Protein AF-A0A2S8GUR1-F1 (afdb_monomer_lite)

Secondary structure (DSSP, 8-state):
--GGGGHHHHHHHHHHHHHHHHHSTT-HHHHHHHHHHHHHHHHHHHHHHH-S-HHHHHHHHHHHHHHHTTTTTTS-HHHHHHHHHHHHHHHHHHHHHHHH--S-HHHHHHHHHHHHHHHHHHHTT---HHHHHHHHHHHHHHHHHHHHHHHHHHS-----

pLDDT: mean 77.63, std 11.56, range [39.16, 93.56]

Organism: NCBI:txid124

Radius of gyration: 16.47 Å; chains: 1; bounding box: 35×35×48 Å

Structure (mmCIF, N/CA/C/O backbone):
data_AF-A0A2S8GUR1-F1
#
_entry.id   AF-A0A2S8GUR1-F1
#
loop_
_atom_site.group_PDB
_atom_site.id
_atom_site.type_symbol
_atom_site.label_atom_id
_atom_site.label_alt_id
_atom_site.label_comp_id
_atom_site.label_asym_id
_atom_site.label_entity_id
_atom_site.label_seq_id
_atom_site.pdbx_PDB_ins_code
_atom_site.Cartn_x
_atom_site.Cartn_y
_atom_site.Cartn_z
_atom_site.occupancy
_atom_site.B_iso_or_equiv
_atom_site.auth_seq_id
_atom_site.auth_comp_id
_atom_site.auth_asym_id
_atom_site.auth_atom_id
_atom_site.pdbx_PDB_model_num
ATOM 1 N N . MET A 1 1 ? -7.937 8.717 17.982 1.00 63.84 1 MET A N 1
ATOM 2 C CA . MET A 1 1 ? -7.131 8.303 16.810 1.00 63.84 1 MET A CA 1
ATOM 3 C C . MET A 1 1 ? -6.060 9.355 16.573 1.00 63.84 1 MET A C 1
ATOM 5 O O . MET A 1 1 ? -6.389 10.526 16.710 1.00 63.84 1 MET A O 1
ATOM 9 N N . THR A 1 2 ? -4.810 8.978 16.290 1.00 81.25 2 THR A N 1
ATOM 10 C CA . THR A 1 2 ? -3.705 9.931 16.083 1.00 81.25 2 THR A CA 1
ATOM 11 C C . THR A 1 2 ? -3.135 9.788 14.670 1.00 81.25 2 THR A C 1
ATOM 13 O O . THR A 1 2 ? -3.085 8.688 14.125 1.00 81.25 2 THR A O 1
ATOM 16 N N . VAL A 1 3 ? -2.707 10.902 14.071 1.00 83.00 3 VAL A N 1
ATOM 17 C CA . VAL A 1 3 ? -2.121 10.953 12.715 1.00 83.00 3 VAL A CA 1
ATOM 18 C C . VAL A 1 3 ? -0.925 9.998 12.517 1.00 83.00 3 VAL A C 1
ATOM 20 O O . VAL A 1 3 ? -0.850 9.386 11.453 1.00 83.00 3 VAL A O 1
ATOM 23 N N . PRO A 1 4 ? -0.037 9.764 13.510 1.00 87.69 4 PRO A N 1
ATOM 24 C CA . PRO A 1 4 ? 1.077 8.821 13.366 1.00 87.69 4 PRO A CA 1
ATOM 25 C C . PRO A 1 4 ? 0.673 7.378 13.031 1.00 87.69 4 PRO A C 1
ATOM 27 O O . PRO A 1 4 ? 1.484 6.634 12.488 1.00 87.69 4 PRO A O 1
ATOM 30 N N . ALA A 1 5 ? -0.578 6.976 13.285 1.00 84.94 5 ALA A N 1
ATOM 31 C CA . ALA A 1 5 ? -1.091 5.662 12.892 1.00 84.94 5 ALA A CA 1
ATOM 32 C C . ALA A 1 5 ? -1.082 5.426 11.367 1.00 84.94 5 ALA A C 1
ATOM 34 O O . ALA A 1 5 ? -1.172 4.282 10.928 1.00 84.94 5 ALA A O 1
ATOM 35 N N . LEU A 1 6 ? -0.978 6.492 10.563 1.00 88.50 6 LEU A N 1
ATOM 36 C CA . LEU A 1 6 ? -0.958 6.439 9.098 1.00 88.50 6 LEU A CA 1
ATOM 37 C C . LEU A 1 6 ? 0.449 6.247 8.512 1.00 88.50 6 LEU A C 1
ATOM 39 O O . LEU A 1 6 ? 0.566 5.903 7.337 1.00 88.50 6 LEU A O 1
ATOM 43 N N . ILE A 1 7 ? 1.507 6.419 9.316 1.00 89.94 7 ILE A N 1
ATOM 44 C CA . ILE A 1 7 ? 2.907 6.303 8.872 1.00 89.94 7 ILE A CA 1
ATOM 45 C C . ILE A 1 7 ? 3.175 4.995 8.109 1.00 89.94 7 ILE A C 1
ATOM 47 O O . ILE A 1 7 ? 3.771 5.080 7.038 1.00 89.94 7 ILE A O 1
ATOM 51 N N . PRO A 1 8 ? 2.695 3.811 8.546 1.00 86.25 8 PRO A N 1
ATOM 52 C CA . PRO A 1 8 ? 2.889 2.569 7.796 1.00 86.25 8 PRO A CA 1
ATOM 53 C C . PRO A 1 8 ? 2.402 2.630 6.343 1.00 86.25 8 PRO A C 1
ATOM 55 O O . PRO A 1 8 ? 3.074 2.112 5.453 1.00 86.25 8 PRO A O 1
ATOM 58 N N . LEU A 1 9 ? 1.267 3.294 6.084 1.00 88.69 9 LEU A N 1
ATOM 59 C CA . LEU A 1 9 ? 0.719 3.456 4.733 1.00 88.69 9 LEU A CA 1
ATOM 60 C C . LEU A 1 9 ? 1.595 4.386 3.888 1.00 88.69 9 LEU A C 1
ATOM 62 O O . LEU A 1 9 ? 1.832 4.130 2.710 1.00 88.69 9 LEU A O 1
ATOM 66 N N . TRP A 1 10 ? 2.118 5.454 4.489 1.00 92.25 10 TRP A N 1
ATOM 67 C CA . TRP A 1 10 ? 2.987 6.407 3.798 1.00 92.25 10 TRP A CA 1
ATOM 68 C C . TRP A 1 10 ? 4.355 5.802 3.488 1.00 92.25 10 TRP A C 1
ATOM 70 O O . TRP A 1 10 ? 4.844 5.921 2.366 1.00 92.25 10 TRP A O 1
ATOM 80 N N . THR A 1 11 ? 4.939 5.087 4.453 1.00 90.06 11 THR A N 1
ATOM 81 C CA . THR A 1 11 ? 6.169 4.312 4.272 1.00 90.06 11 THR A CA 1
ATOM 82 C C . THR A 1 11 ? 5.987 3.266 3.176 1.00 90.06 11 THR A C 1
ATOM 84 O O . THR A 1 11 ? 6.834 3.153 2.292 1.00 90.06 11 THR A O 1
ATOM 87 N N . TRP A 1 12 ? 4.857 2.555 3.172 1.00 91.56 12 TRP A N 1
ATOM 88 C CA . TRP A 1 12 ? 4.518 1.622 2.102 1.00 91.56 12 TRP A CA 1
ATOM 89 C C . TRP A 1 12 ? 4.422 2.313 0.735 1.00 91.56 12 TRP A C 1
ATOM 91 O O . TRP A 1 12 ? 5.011 1.822 -0.229 1.00 91.56 12 TRP A O 1
ATOM 101 N N . SER A 1 13 ? 3.740 3.463 0.647 1.00 88.19 13 SER A N 1
ATOM 102 C CA . SER A 1 13 ? 3.600 4.231 -0.599 1.00 88.19 13 SER A CA 1
ATOM 103 C C . SER A 1 13 ? 4.959 4.629 -1.160 1.00 88.19 13 SER A C 1
ATOM 105 O O . SER A 1 13 ? 5.202 4.480 -2.356 1.00 88.19 13 SER A O 1
ATOM 107 N N . PHE A 1 14 ? 5.844 5.130 -0.295 1.00 89.56 14 PHE A N 1
ATOM 108 C CA . PHE A 1 14 ? 7.190 5.560 -0.655 1.00 89.56 14 PHE A CA 1
ATOM 109 C C . PHE A 1 14 ? 8.004 4.385 -1.207 1.00 89.56 14 PHE A C 1
ATOM 111 O O . PHE A 1 14 ? 8.532 4.456 -2.317 1.00 89.56 14 PHE A O 1
ATOM 118 N N . ILE A 1 15 ? 8.067 3.280 -0.459 1.00 87.12 15 ILE A N 1
ATOM 119 C CA . ILE A 1 15 ? 8.861 2.103 -0.829 1.00 87.12 15 ILE A CA 1
ATOM 120 C C . ILE A 1 15 ? 8.311 1.444 -2.100 1.00 87.12 15 ILE A C 1
ATOM 122 O O . ILE A 1 15 ? 9.083 1.132 -3.001 1.00 87.12 15 ILE A O 1
ATOM 126 N N . SER A 1 16 ? 6.992 1.287 -2.219 1.00 84.00 16 SER A N 1
ATOM 127 C CA . SER A 1 16 ? 6.361 0.636 -3.377 1.00 84.00 16 SER A CA 1
ATOM 128 C C . SER A 1 16 ? 6.514 1.445 -4.658 1.00 84.00 16 SER A C 1
ATOM 130 O O . SER A 1 16 ? 6.793 0.877 -5.709 1.00 84.00 16 SER A O 1
ATOM 132 N N . THR A 1 17 ? 6.401 2.772 -4.567 1.00 82.75 17 THR A N 1
ATOM 133 C CA . THR A 1 17 ? 6.649 3.662 -5.710 1.00 82.75 17 THR A CA 1
ATOM 134 C C . THR A 1 17 ? 8.116 3.580 -6.128 1.00 82.75 17 THR A C 1
ATOM 136 O O . THR A 1 17 ? 8.414 3.403 -7.304 1.00 82.75 17 THR A O 1
ATOM 139 N N . THR A 1 18 ? 9.037 3.608 -5.160 1.00 83.19 18 THR A N 1
ATOM 140 C CA . THR A 1 18 ? 10.482 3.486 -5.409 1.00 83.19 18 THR A CA 1
ATOM 141 C C . THR A 1 18 ? 10.821 2.157 -6.096 1.00 83.19 18 THR A C 1
ATOM 143 O O . THR A 1 18 ? 11.486 2.152 -7.129 1.00 83.19 18 THR A O 1
ATOM 146 N N . LEU A 1 19 ? 10.313 1.033 -5.577 1.00 77.31 19 LEU A N 1
ATOM 147 C CA . LEU A 1 19 ? 10.494 -0.300 -6.163 1.00 77.31 19 LEU A CA 1
ATOM 148 C C . LEU A 1 19 ? 9.909 -0.397 -7.576 1.00 77.31 19 LEU A C 1
ATOM 150 O O . LEU A 1 19 ? 10.568 -0.931 -8.465 1.00 77.31 19 LEU A O 1
ATOM 154 N N . GLY A 1 20 ? 8.707 0.145 -7.793 1.00 72.19 20 GLY A N 1
ATOM 155 C CA . GLY A 1 20 ? 8.069 0.180 -9.108 1.00 72.19 20 GLY A CA 1
ATOM 156 C C . GLY A 1 20 ? 8.955 0.839 -10.167 1.00 72.19 20 GLY A C 1
ATOM 157 O O . GLY A 1 20 ? 9.143 0.285 -11.250 1.00 72.19 20 GLY A O 1
ATOM 158 N N . TYR A 1 21 ? 9.572 1.971 -9.818 1.00 71.94 21 TYR A N 1
ATOM 159 C CA . TYR A 1 21 ? 10.486 2.690 -10.709 1.00 71.94 21 TYR A CA 1
ATOM 160 C C . TYR A 1 21 ? 11.815 1.977 -10.936 1.00 71.94 21 TYR A C 1
ATOM 162 O O . TYR A 1 21 ? 12.280 1.934 -12.071 1.00 71.94 21 TYR A O 1
ATOM 170 N N . PHE A 1 22 ? 12.428 1.409 -9.895 1.00 73.62 22 PHE A N 1
ATOM 171 C CA . PHE A 1 22 ? 13.703 0.703 -10.055 1.00 73.62 22 PHE A CA 1
ATOM 172 C C . PHE A 1 22 ? 13.578 -0.548 -10.928 1.00 73.62 22 PHE A C 1
ATOM 174 O O . PHE A 1 22 ? 14.505 -0.863 -11.669 1.00 73.62 22 PHE A O 1
ATOM 181 N N . ILE A 1 23 ? 12.445 -1.250 -10.853 1.00 68.31 23 ILE A N 1
ATOM 182 C CA . ILE A 1 23 ? 12.230 -2.497 -11.596 1.00 68.31 23 ILE A CA 1
ATOM 183 C C . ILE A 1 23 ? 11.827 -2.217 -13.053 1.00 68.31 23 ILE A C 1
ATOM 185 O O . ILE A 1 23 ? 12.269 -2.932 -13.946 1.00 68.31 23 ILE A O 1
ATOM 189 N N . MET A 1 24 ? 11.018 -1.182 -13.311 1.00 64.62 24 MET A N 1
ATOM 190 C CA . MET A 1 24 ? 10.386 -0.944 -14.620 1.00 64.62 24 MET A CA 1
ATOM 191 C C . MET A 1 24 ? 10.706 0.448 -15.200 1.00 64.62 24 MET A C 1
ATOM 193 O O . MET A 1 24 ? 9.843 1.095 -15.791 1.00 64.62 24 MET A O 1
ATOM 197 N N . HIS A 1 25 ? 11.942 0.940 -15.035 1.00 61.62 25 HIS A N 1
ATOM 198 C CA . HIS A 1 25 ? 12.318 2.309 -15.438 1.00 61.62 25 HIS A CA 1
ATOM 199 C C . HIS A 1 25 ? 12.172 2.594 -16.948 1.00 61.62 25 HIS A C 1
ATOM 201 O O . HIS A 1 25 ? 12.055 3.755 -17.339 1.00 61.62 25 HIS A O 1
ATOM 207 N N . THR A 1 26 ? 12.197 1.555 -17.789 1.00 59.19 26 THR A N 1
ATOM 208 C CA . THR A 1 26 ? 12.167 1.672 -19.255 1.00 59.19 26 THR A CA 1
ATOM 209 C C . THR A 1 26 ? 10.762 1.773 -19.838 1.00 59.19 26 THR A C 1
ATOM 211 O O . THR A 1 26 ? 10.603 2.371 -20.898 1.00 59.19 26 THR A O 1
ATOM 214 N N . ASP A 1 27 ? 9.745 1.242 -19.151 1.00 67.38 27 ASP A N 1
ATOM 215 C CA . ASP A 1 27 ? 8.415 1.013 -19.721 1.00 67.38 27 ASP A CA 1
ATOM 216 C C . ASP A 1 27 ? 7.314 1.541 -18.782 1.00 67.38 27 ASP A C 1
ATOM 218 O O . ASP A 1 27 ? 6.857 0.845 -17.872 1.00 67.38 27 ASP A O 1
ATOM 222 N N . PRO A 1 28 ? 6.829 2.781 -18.989 1.00 68.12 28 PRO A N 1
ATOM 223 C CA . PRO A 1 28 ? 5.843 3.403 -18.102 1.00 68.12 28 PRO A CA 1
ATOM 224 C C . PRO A 1 28 ? 4.578 2.557 -17.846 1.00 68.12 28 PRO A C 1
ATOM 226 O O . PRO A 1 28 ? 4.138 2.492 -16.697 1.00 68.12 28 PRO A O 1
ATOM 229 N N . PRO A 1 29 ? 3.995 1.856 -18.845 1.00 72.69 29 PRO A N 1
ATOM 230 C CA . PRO A 1 29 ? 2.830 1.002 -18.612 1.00 72.69 29 PRO A CA 1
ATOM 231 C C . PRO A 1 29 ? 3.095 -0.162 -17.649 1.00 72.69 29 PRO A C 1
ATOM 233 O O . PRO A 1 29 ? 2.241 -0.472 -16.818 1.00 72.69 29 PRO A O 1
ATOM 236 N N . SER A 1 30 ? 4.266 -0.802 -17.727 1.00 71.12 30 SER A N 1
ATOM 237 C CA . SER A 1 30 ? 4.607 -1.921 -16.842 1.00 71.12 30 SER A CA 1
ATOM 238 C C . SER A 1 30 ? 4.930 -1.437 -15.428 1.00 71.12 30 SER A C 1
ATOM 240 O O . SER A 1 30 ? 4.568 -2.115 -14.467 1.00 71.12 30 SER A O 1
ATOM 242 N N . ALA A 1 31 ? 5.497 -0.233 -15.279 1.00 73.19 31 ALA A N 1
ATOM 243 C CA . ALA A 1 31 ? 5.659 0.419 -13.982 1.00 73.19 31 ALA A CA 1
ATOM 244 C C . ALA A 1 31 ? 4.303 0.659 -13.296 1.00 73.19 31 ALA A C 1
ATOM 246 O O . ALA A 1 31 ? 4.142 0.314 -12.126 1.00 73.19 31 ALA A O 1
ATOM 247 N N . TYR A 1 32 ? 3.289 1.155 -14.018 1.00 75.81 32 TYR A N 1
ATOM 248 C CA . TYR A 1 32 ? 1.945 1.326 -13.447 1.00 75.81 32 TYR A CA 1
ATOM 249 C C . TYR A 1 32 ? 1.296 -0.000 -13.072 1.00 75.81 32 TYR A C 1
ATOM 251 O O . TYR A 1 32 ? 0.719 -0.109 -11.990 1.00 75.81 32 TYR A O 1
ATOM 259 N N . LEU A 1 33 ? 1.405 -1.017 -13.932 1.00 76.25 33 LEU A N 1
ATOM 260 C CA . LEU A 1 33 ? 0.892 -2.353 -13.632 1.00 76.25 33 LEU A CA 1
ATOM 261 C C . LEU A 1 33 ? 1.555 -2.927 -12.380 1.00 76.25 33 LEU A C 1
ATOM 263 O O . LEU A 1 33 ? 0.859 -3.456 -11.518 1.00 76.25 33 LEU A O 1
ATOM 267 N N . LEU A 1 34 ? 2.871 -2.758 -12.236 1.00 76.50 34 LEU A N 1
ATOM 268 C CA . LEU A 1 34 ? 3.612 -3.184 -11.055 1.00 76.50 34 LEU A CA 1
ATOM 269 C C . LEU A 1 34 ? 3.165 -2.418 -9.804 1.00 76.50 34 LEU A C 1
ATOM 271 O O . LEU A 1 34 ? 2.954 -3.022 -8.758 1.00 76.50 34 LEU A O 1
ATOM 275 N N . MET A 1 35 ? 2.944 -1.108 -9.899 1.00 79.12 35 MET A N 1
ATOM 276 C CA . MET A 1 35 ? 2.455 -0.300 -8.778 1.00 79.12 35 MET A CA 1
ATOM 277 C C . MET A 1 35 ? 1.031 -0.694 -8.357 1.00 79.12 35 MET A C 1
ATOM 279 O O . MET A 1 35 ? 0.770 -0.883 -7.168 1.00 79.12 35 MET A O 1
ATOM 283 N N . VAL A 1 36 ? 0.118 -0.910 -9.307 1.00 81.88 36 VAL A N 1
ATOM 284 C CA . VAL A 1 36 ? -1.237 -1.420 -9.028 1.00 81.88 36 VAL A CA 1
ATOM 285 C C . VAL A 1 36 ? -1.178 -2.829 -8.431 1.00 81.88 36 VAL A C 1
ATOM 287 O O . VAL A 1 36 ? -1.885 -3.130 -7.470 1.00 81.88 36 VAL A O 1
ATOM 290 N N . TRP A 1 37 ? -0.284 -3.676 -8.937 1.00 79.94 37 TRP A N 1
ATOM 291 C CA . TRP A 1 37 ? -0.032 -5.011 -8.403 1.00 79.94 37 TRP A CA 1
ATOM 292 C C . TRP A 1 37 ? 0.478 -4.955 -6.957 1.00 79.94 37 TRP A C 1
ATOM 294 O O . TRP A 1 37 ? -0.031 -5.671 -6.095 1.00 79.94 37 TRP A O 1
ATOM 304 N N . THR A 1 38 ? 1.403 -4.044 -6.635 1.00 83.31 38 THR A N 1
ATOM 305 C CA . THR A 1 38 ? 1.852 -3.851 -5.248 1.00 83.31 38 THR A CA 1
ATOM 306 C C . THR A 1 38 ? 0.727 -3.382 -4.329 1.00 83.31 38 THR A C 1
ATOM 308 O O . THR A 1 38 ? 0.624 -3.870 -3.200 1.00 83.31 38 THR A O 1
ATOM 311 N N . LEU A 1 39 ? -0.149 -2.488 -4.805 1.00 85.69 39 LEU A N 1
ATOM 312 C CA . LEU A 1 39 ? -1.318 -2.031 -4.053 1.00 85.69 39 LEU A CA 1
ATOM 313 C C . LEU A 1 39 ? -2.274 -3.192 -3.754 1.00 85.69 39 LEU A C 1
ATOM 315 O O . LEU A 1 39 ? -2.768 -3.305 -2.633 1.00 85.69 39 LEU A O 1
ATOM 319 N N . ALA A 1 40 ? -2.489 -4.093 -4.716 1.00 84.56 40 ALA A N 1
ATOM 320 C CA . ALA A 1 40 ? -3.316 -5.281 -4.521 1.00 84.56 40 ALA A CA 1
ATOM 321 C C . ALA A 1 40 ? -2.772 -6.182 -3.397 1.00 84.56 40 ALA A C 1
ATOM 323 O O . ALA A 1 40 ? -3.541 -6.622 -2.539 1.00 84.56 40 ALA A O 1
ATOM 324 N N . TRP A 1 41 ? -1.453 -6.392 -3.332 1.00 82.81 41 TRP A N 1
ATOM 325 C CA . TRP A 1 41 ? -0.825 -7.156 -2.247 1.00 82.81 41 TRP A CA 1
ATOM 326 C C . TRP A 1 41 ? -0.952 -6.485 -0.874 1.00 82.81 41 TRP A C 1
ATOM 328 O O . TRP A 1 41 ? -1.210 -7.165 0.122 1.00 82.81 41 TRP A O 1
ATOM 338 N N . MET A 1 42 ? -0.839 -5.156 -0.806 1.00 85.88 42 MET A N 1
ATOM 339 C CA . MET A 1 42 ? -1.073 -4.406 0.435 1.00 85.88 42 MET A CA 1
ATOM 340 C C . MET A 1 42 ? -2.527 -4.539 0.910 1.00 85.88 42 MET A C 1
ATOM 342 O O . MET A 1 42 ? -2.798 -4.777 2.094 1.00 85.88 42 MET A O 1
ATOM 346 N N . CYS A 1 43 ? -3.480 -4.420 -0.016 1.00 84.44 43 CYS A N 1
ATOM 347 C CA . CYS A 1 43 ?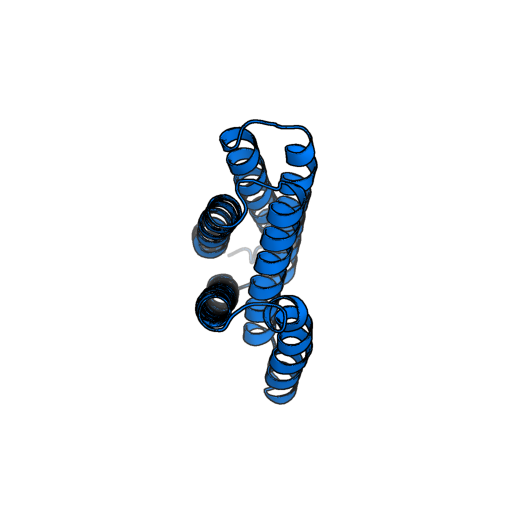 -4.902 -4.603 0.261 1.00 84.44 43 CYS A CA 1
ATOM 348 C C . CYS A 1 43 ? -5.206 -6.035 0.721 1.00 84.44 43 CYS A C 1
ATOM 350 O O . CYS A 1 43 ? -5.987 -6.224 1.654 1.00 84.44 43 CYS A O 1
ATOM 352 N N . LEU A 1 44 ? -4.540 -7.041 0.146 1.00 82.00 44 LEU A N 1
ATOM 353 C CA . LEU A 1 44 ? -4.642 -8.427 0.598 1.00 82.00 44 LEU A CA 1
ATOM 354 C C . LEU A 1 44 ? -4.136 -8.589 2.037 1.00 82.00 44 LEU A C 1
ATOM 356 O O . LEU A 1 44 ? -4.838 -9.166 2.866 1.00 82.00 44 LEU A O 1
ATOM 360 N N . GLY A 1 45 ? -2.963 -8.039 2.366 1.00 81.69 45 GLY A N 1
ATOM 361 C CA . GLY A 1 45 ? -2.442 -8.052 3.737 1.00 81.69 45 GLY A CA 1
ATOM 362 C C . GLY A 1 45 ? -3.398 -7.391 4.734 1.00 81.69 45 GLY A C 1
ATOM 363 O O . GLY A 1 45 ? -3.660 -7.925 5.814 1.00 81.69 45 GLY A O 1
ATOM 364 N N . THR A 1 46 ? -4.010 -6.277 4.330 1.00 82.88 46 THR A N 1
ATOM 365 C CA . THR A 1 46 ? -5.052 -5.597 5.110 1.00 82.88 46 THR A CA 1
ATOM 366 C C . THR A 1 46 ? -6.269 -6.497 5.331 1.00 82.88 46 THR A C 1
ATOM 368 O O . THR A 1 46 ? -6.756 -6.612 6.459 1.00 82.88 46 THR A O 1
ATOM 371 N N . PHE A 1 47 ? -6.748 -7.158 4.274 1.00 80.38 47 PHE A N 1
ATOM 372 C CA . PHE A 1 47 ? -7.893 -8.062 4.331 1.00 80.38 47 PHE A CA 1
ATOM 373 C C . PHE A 1 47 ? -7.627 -9.247 5.265 1.00 80.38 47 PHE A C 1
ATOM 375 O O . PHE A 1 47 ? -8.431 -9.511 6.162 1.00 80.38 47 PHE A O 1
ATOM 382 N N . VAL A 1 48 ? -6.462 -9.891 5.134 1.00 81.06 48 VAL A N 1
ATOM 383 C CA . VAL A 1 48 ? -6.006 -10.989 6.003 1.00 81.06 48 VAL A CA 1
ATOM 384 C C . VAL A 1 48 ? -5.957 -10.553 7.468 1.00 81.06 48 VAL A C 1
ATOM 386 O O . VAL A 1 48 ? -6.412 -11.286 8.345 1.00 81.06 48 VAL A O 1
ATOM 389 N N . ALA A 1 49 ? -5.454 -9.350 7.750 1.00 80.31 49 ALA A N 1
ATOM 390 C CA . ALA A 1 49 ? -5.424 -8.809 9.106 1.00 80.31 49 ALA A CA 1
ATOM 391 C C . ALA A 1 49 ? -6.820 -8.459 9.654 1.00 80.31 49 ALA A C 1
ATOM 393 O O . ALA A 1 49 ? -7.018 -8.464 10.871 1.00 80.31 49 ALA A O 1
ATOM 394 N N . SER A 1 50 ? -7.780 -8.151 8.778 1.00 74.94 50 SER A N 1
ATOM 395 C CA . SER A 1 50 ? -9.129 -7.721 9.156 1.00 74.94 50 SER A CA 1
ATOM 396 C C . SER A 1 50 ? -10.126 -8.864 9.367 1.00 74.94 50 SER A C 1
ATOM 398 O O . SER A 1 50 ? -11.049 -8.708 10.167 1.00 74.94 50 SER A O 1
ATOM 400 N N . SER A 1 51 ? -9.960 -10.000 8.681 1.00 70.62 51 SER A N 1
ATOM 401 C CA . SER A 1 51 ? -10.926 -11.098 8.729 1.00 70.62 51 SER A CA 1
ATOM 402 C C . SER A 1 51 ? -10.761 -11.937 9.996 1.00 70.62 51 SER A C 1
ATOM 404 O O . SER A 1 51 ? -9.646 -12.239 10.413 1.00 70.62 51 SER A O 1
ATOM 406 N N . LEU A 1 52 ? -11.871 -12.325 10.628 1.00 64.50 52 LEU A N 1
ATOM 407 C CA . LEU A 1 52 ? -11.869 -13.161 11.839 1.00 64.50 52 LEU A CA 1
ATOM 408 C C . LEU A 1 52 ? -11.795 -14.665 11.523 1.00 64.50 52 LEU A C 1
ATOM 410 O O . LEU A 1 52 ? -11.442 -15.458 12.387 1.00 64.50 52 LEU A O 1
ATOM 414 N N . ASN A 1 53 ? -12.102 -15.058 10.283 1.00 73.75 53 ASN A N 1
ATOM 415 C CA . ASN A 1 53 ? -12.186 -16.453 9.866 1.00 73.75 53 ASN A CA 1
ATOM 416 C C . ASN A 1 53 ? -10.915 -16.893 9.120 1.00 73.75 53 ASN A C 1
ATOM 418 O O . ASN A 1 53 ? -10.627 -16.414 8.020 1.00 73.75 53 ASN A O 1
ATOM 422 N N . THR A 1 54 ? -10.182 -17.841 9.707 1.00 70.06 54 THR A N 1
ATOM 423 C CA . THR A 1 54 ? -8.949 -18.422 9.152 1.00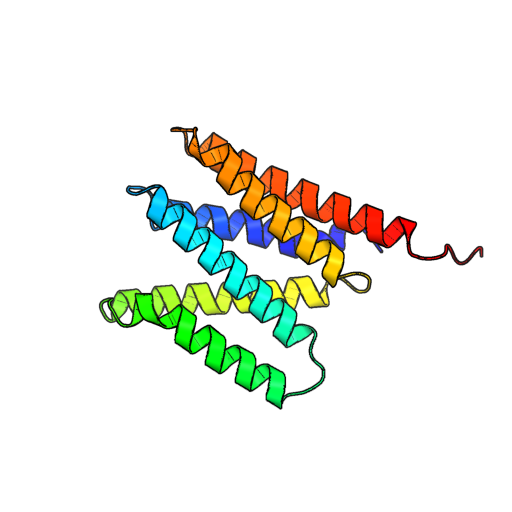 70.06 54 THR A CA 1
ATOM 424 C C . THR A 1 54 ? -9.147 -19.008 7.753 1.00 70.06 54 THR A C 1
ATOM 426 O O . THR A 1 54 ? -8.269 -18.858 6.908 1.00 70.06 54 THR A O 1
ATOM 429 N N . TYR A 1 55 ? -10.311 -19.597 7.464 1.00 67.44 55 TYR A N 1
ATOM 430 C CA . TYR A 1 55 ? -10.607 -20.160 6.145 1.00 67.44 55 TYR A CA 1
ATOM 431 C C . TYR A 1 55 ? -10.650 -19.071 5.062 1.00 67.44 55 TYR A C 1
ATOM 433 O O . TYR A 1 55 ? -10.028 -19.204 4.014 1.00 67.44 55 TYR A O 1
ATOM 441 N N . ILE A 1 56 ? -11.280 -17.929 5.357 1.00 71.25 56 ILE A N 1
ATOM 442 C CA . ILE A 1 56 ? -11.345 -16.776 4.444 1.00 71.25 56 ILE A CA 1
ATOM 443 C C . ILE A 1 56 ? -9.950 -16.166 4.223 1.00 71.25 56 ILE A C 1
ATOM 445 O O . ILE A 1 56 ? -9.646 -15.731 3.115 1.00 71.25 56 ILE A O 1
ATOM 449 N N . ARG A 1 57 ? -9.074 -16.173 5.241 1.00 69.25 57 ARG A N 1
ATOM 450 C CA . ARG A 1 57 ? -7.671 -15.730 5.102 1.00 69.25 57 ARG A CA 1
ATOM 451 C C . ARG A 1 57 ? -6.901 -16.601 4.118 1.00 69.25 57 ARG A C 1
ATOM 453 O O . ARG A 1 57 ? -6.251 -16.066 3.226 1.00 69.25 57 ARG A O 1
ATOM 460 N N . VAL A 1 58 ? -6.984 -17.922 4.284 1.00 66.69 58 VAL A N 1
ATOM 461 C CA . VAL A 1 58 ? -6.275 -18.891 3.438 1.00 66.69 58 VAL A CA 1
ATOM 462 C C . VAL A 1 58 ? -6.814 -18.844 2.012 1.00 66.69 58 VAL A C 1
ATOM 464 O O . VAL A 1 58 ? -6.029 -18.739 1.079 1.00 66.69 58 VAL A O 1
ATOM 467 N N . VAL A 1 59 ? -8.137 -18.824 1.829 1.00 70.25 59 VAL A N 1
ATOM 468 C CA . VAL A 1 59 ? -8.749 -18.731 0.496 1.00 70.25 59 VAL A CA 1
ATOM 469 C C . VAL A 1 59 ? -8.369 -17.420 -0.191 1.00 70.25 59 VAL A C 1
ATOM 471 O O . VAL A 1 59 ? -7.981 -17.454 -1.352 1.00 70.25 59 VAL A O 1
ATOM 474 N N . ALA A 1 60 ? -8.399 -16.275 0.497 1.00 67.62 60 ALA A N 1
ATOM 475 C CA . ALA A 1 60 ? -7.980 -15.005 -0.098 1.00 67.62 60 ALA A CA 1
ATOM 476 C C . ALA A 1 60 ? -6.491 -15.007 -0.475 1.00 67.62 60 ALA A C 1
ATOM 478 O O . ALA A 1 60 ? -6.150 -14.591 -1.578 1.00 67.62 60 ALA A O 1
ATOM 479 N N . LEU A 1 61 ? -5.618 -15.528 0.395 1.00 67.75 61 LEU A N 1
ATOM 480 C CA . LEU A 1 61 ? -4.185 -15.666 0.118 1.00 67.75 61 LEU A CA 1
ATOM 481 C C . LEU A 1 61 ? -3.907 -16.582 -1.077 1.00 67.75 61 LEU A C 1
ATOM 483 O O . LEU A 1 61 ? -3.086 -16.235 -1.918 1.00 67.75 61 LEU A O 1
ATOM 487 N N . VAL A 1 62 ? -4.598 -17.718 -1.176 1.00 66.69 62 VAL A N 1
ATOM 488 C CA . VAL A 1 62 ? -4.398 -18.695 -2.255 1.00 66.69 62 VAL A CA 1
ATOM 489 C C . VAL A 1 62 ? -5.011 -18.206 -3.568 1.00 66.69 62 VAL A C 1
ATOM 491 O O . VAL A 1 62 ? -4.361 -18.298 -4.601 1.00 66.69 62 VAL A O 1
ATOM 494 N N . SER A 1 63 ? -6.219 -17.636 -3.550 1.00 64.81 63 SER A N 1
ATOM 495 C CA . SER A 1 63 ? -6.939 -17.221 -4.768 1.00 64.81 63 SER A CA 1
ATOM 496 C C . SER A 1 63 ? -6.307 -15.993 -5.420 1.00 64.81 63 SER A C 1
ATOM 498 O O . SER A 1 63 ? -6.030 -15.994 -6.617 1.00 64.81 63 SER A O 1
ATOM 500 N N . LEU A 1 64 ? -6.043 -14.945 -4.629 1.00 61.06 64 LEU A N 1
ATOM 501 C CA . LEU A 1 64 ? -5.362 -13.748 -5.125 1.00 61.06 64 LEU A CA 1
ATOM 502 C C . LEU A 1 64 ? -3.878 -14.019 -5.334 1.00 61.06 64 LEU A C 1
ATOM 504 O O . LEU A 1 64 ? -3.324 -13.530 -6.309 1.00 61.06 64 LEU A O 1
ATOM 508 N N . GLY A 1 65 ? -3.249 -14.842 -4.489 1.00 61.31 65 GLY A N 1
ATOM 509 C CA . GLY A 1 65 ? -1.860 -15.241 -4.685 1.00 61.31 65 GLY A CA 1
ATOM 510 C C . GLY A 1 65 ? -1.647 -16.009 -5.986 1.00 61.31 65 GLY A C 1
ATOM 511 O O . GLY A 1 65 ? -0.723 -15.688 -6.722 1.00 61.31 65 GLY A O 1
ATOM 512 N N . ALA A 1 66 ? -2.536 -16.943 -6.332 1.00 61.72 66 ALA A N 1
ATOM 513 C CA . ALA A 1 66 ? -2.486 -17.660 -7.605 1.00 61.72 66 ALA A CA 1
ATOM 514 C C . ALA A 1 66 ? -2.731 -16.732 -8.807 1.00 61.72 66 ALA A C 1
ATOM 516 O O . ALA A 1 66 ? -1.987 -16.785 -9.784 1.00 61.72 66 ALA A O 1
ATOM 517 N N . PHE A 1 67 ? -3.723 -15.837 -8.728 1.00 63.25 67 PHE A N 1
ATOM 518 C CA . PHE A 1 67 ? -4.015 -14.882 -9.803 1.00 63.25 67 PHE A CA 1
ATOM 519 C C . PHE A 1 67 ? -2.872 -13.874 -10.019 1.00 63.25 67 PHE A C 1
ATOM 521 O O . PHE A 1 67 ? -2.526 -13.541 -11.148 1.00 63.25 67 PHE A O 1
ATOM 528 N N . LEU A 1 68 ? -2.233 -13.424 -8.937 1.00 58.94 68 LEU A N 1
ATOM 529 C CA . LEU A 1 68 ? -1.139 -12.450 -8.965 1.00 58.94 68 LEU A CA 1
ATOM 530 C C . LEU A 1 68 ? 0.235 -13.081 -9.257 1.00 58.94 68 LEU A C 1
ATOM 532 O O . LEU A 1 68 ? 1.188 -12.333 -9.478 1.00 58.94 68 LEU A O 1
ATOM 536 N N . MET A 1 69 ? 0.334 -14.419 -9.291 1.00 60.28 69 MET A N 1
ATOM 537 C CA . MET A 1 69 ? 1.516 -15.195 -9.704 1.00 60.28 69 MET A CA 1
ATOM 538 C C . MET A 1 69 ? 1.529 -15.532 -11.204 1.00 60.28 69 MET A C 1
ATOM 540 O O . MET A 1 69 ? 2.557 -15.973 -11.708 1.00 60.28 69 MET A O 1
ATOM 544 N N . LEU A 1 70 ? 0.439 -15.288 -11.943 1.00 58.91 70 LEU A N 1
ATOM 545 C CA . LEU A 1 70 ? 0.379 -15.489 -13.401 1.00 58.91 70 LEU A CA 1
ATOM 546 C C . LEU A 1 70 ? 1.507 -14.776 -14.183 1.00 58.91 70 LEU A C 1
ATOM 548 O O . LEU A 1 70 ? 2.084 -15.408 -15.065 1.00 58.91 70 LEU A O 1
ATOM 552 N N . PRO A 1 71 ? 1.899 -13.524 -13.858 1.00 54.94 71 PRO A N 1
ATOM 553 C CA . PRO A 1 71 ? 3.049 -12.873 -14.497 1.00 54.94 71 PRO A CA 1
ATOM 554 C C . PRO A 1 71 ? 4.391 -13.511 -14.108 1.00 54.94 71 PRO A C 1
ATOM 556 O O . PRO A 1 71 ? 5.364 -13.423 -14.847 1.00 54.94 71 PRO A O 1
ATOM 559 N N . VAL A 1 72 ? 4.440 -14.149 -12.936 1.00 54.03 72 VAL A N 1
ATOM 560 C CA . VAL A 1 72 ? 5.647 -14.733 -12.344 1.00 54.03 72 VAL A CA 1
ATOM 561 C C . VAL A 1 72 ? 5.903 -16.146 -12.879 1.00 54.03 72 VAL A C 1
ATOM 563 O O . VAL A 1 72 ? 7.051 -16.540 -13.045 1.00 54.03 72 VAL A O 1
ATOM 566 N N . ALA A 1 73 ? 4.847 -16.881 -13.238 1.00 55.53 73 ALA A N 1
ATOM 567 C CA . ALA A 1 73 ? 4.938 -18.170 -13.929 1.00 55.53 73 ALA A CA 1
ATOM 568 C C . ALA A 1 73 ? 5.542 -18.061 -15.345 1.00 55.53 73 ALA A C 1
ATOM 570 O O . ALA A 1 73 ? 5.980 -19.065 -15.899 1.00 55.53 73 ALA A O 1
ATOM 571 N N . ALA A 1 74 ? 5.574 -16.855 -15.920 1.00 56.78 74 ALA A N 1
ATOM 572 C CA . ALA A 1 74 ? 6.194 -16.561 -17.211 1.00 56.78 74 ALA A CA 1
ATOM 573 C C . ALA A 1 74 ? 7.657 -16.075 -17.099 1.00 56.78 74 ALA A C 1
ATOM 575 O O . ALA A 1 74 ? 8.264 -15.769 -18.123 1.00 56.78 74 ALA A O 1
ATOM 576 N N . ALA A 1 75 ? 8.215 -15.973 -15.885 1.00 56.97 75 ALA A N 1
ATOM 577 C CA . ALA A 1 75 ? 9.544 -15.420 -15.626 1.00 56.97 75 ALA A CA 1
ATOM 578 C C . ALA A 1 75 ? 10.558 -16.495 -15.185 1.00 56.97 75 ALA A C 1
ATOM 580 O O . ALA A 1 75 ? 10.194 -17.509 -14.589 1.00 56.97 75 ALA A O 1
ATOM 581 N N . ASP A 1 76 ? 11.847 -16.250 -15.435 1.00 67.19 76 ASP A N 1
ATOM 582 C CA . ASP A 1 76 ? 12.938 -17.143 -15.029 1.00 67.19 76 ASP A CA 1
ATOM 583 C C . ASP A 1 76 ? 13.059 -17.283 -13.493 1.00 67.19 76 ASP A C 1
ATOM 585 O O . ASP A 1 76 ? 12.764 -16.365 -12.722 1.00 67.19 76 ASP A O 1
ATOM 589 N N . TRP A 1 77 ? 13.579 -18.426 -13.029 1.00 56.88 77 TRP A N 1
ATOM 590 C CA . TRP A 1 77 ? 13.726 -18.786 -11.606 1.00 56.88 77 TRP A CA 1
ATOM 591 C C . TRP A 1 77 ? 14.334 -17.720 -10.660 1.00 56.88 77 TRP A C 1
ATOM 593 O O . TRP A 1 77 ? 13.825 -17.578 -9.545 1.00 56.88 77 TRP A O 1
ATOM 603 N N . PRO A 1 78 ? 15.386 -16.950 -11.012 1.00 64.00 78 PRO A N 1
ATOM 604 C CA . PRO A 1 78 ? 15.918 -15.915 -10.115 1.00 64.00 78 PRO A CA 1
ATOM 605 C C . PRO A 1 78 ? 14.995 -14.693 -9.990 1.00 64.00 78 PRO A C 1
ATOM 607 O O . PRO A 1 78 ? 14.976 -14.027 -8.955 1.00 64.00 78 PRO A O 1
ATOM 610 N N . VAL A 1 79 ? 14.191 -14.418 -11.016 1.00 66.56 79 VAL A N 1
ATOM 611 C CA . VAL A 1 79 ? 13.224 -13.316 -11.035 1.00 66.56 79 VAL A CA 1
ATOM 612 C C . VAL A 1 79 ? 12.034 -13.658 -10.131 1.00 66.56 79 VAL A C 1
ATOM 614 O O . VAL A 1 79 ? 11.609 -12.827 -9.329 1.00 66.56 79 VAL A O 1
ATOM 617 N N . LEU A 1 80 ? 11.581 -14.916 -10.147 1.00 65.69 80 LEU A N 1
ATOM 618 C CA . LEU A 1 80 ? 10.537 -15.451 -9.261 1.00 65.69 80 LEU A CA 1
ATOM 619 C C . LEU A 1 80 ? 10.820 -15.186 -7.770 1.00 65.69 80 LEU A C 1
ATOM 621 O O . LEU A 1 80 ? 9.923 -14.760 -7.040 1.00 65.69 80 LEU A O 1
ATOM 625 N N . ALA A 1 81 ? 12.062 -15.378 -7.315 1.00 68.94 81 ALA A N 1
ATOM 626 C CA . ALA A 1 81 ? 12.439 -15.142 -5.919 1.00 68.94 81 ALA A CA 1
ATOM 627 C C . ALA A 1 81 ? 12.299 -13.662 -5.510 1.00 68.94 81 ALA A C 1
ATOM 629 O O . ALA A 1 81 ? 11.811 -13.360 -4.419 1.00 68.94 81 ALA A O 1
ATOM 630 N N . ILE A 1 82 ? 12.670 -12.737 -6.401 1.00 72.00 82 ILE A N 1
ATOM 631 C CA . ILE A 1 82 ? 12.542 -11.291 -6.176 1.00 72.00 82 ILE A CA 1
ATOM 632 C C . ILE A 1 82 ? 11.063 -10.900 -6.102 1.00 72.00 82 ILE A C 1
ATOM 634 O O . ILE A 1 82 ? 10.653 -10.209 -5.169 1.00 72.00 82 ILE A O 1
ATOM 638 N N . PHE A 1 83 ? 10.239 -11.389 -7.033 1.00 71.19 83 PHE A N 1
ATOM 639 C CA . PHE A 1 83 ? 8.798 -11.126 -7.027 1.00 71.19 83 PHE A CA 1
ATOM 640 C C . PHE A 1 83 ? 8.110 -11.677 -5.770 1.00 71.19 83 PHE A C 1
ATOM 642 O O . PHE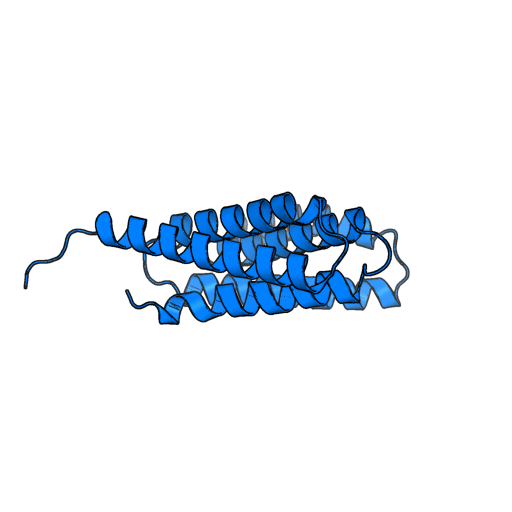 A 1 83 ? 7.283 -10.984 -5.175 1.00 71.19 83 PHE A O 1
ATOM 649 N N . ALA A 1 84 ? 8.482 -12.878 -5.319 1.00 73.75 84 ALA A N 1
ATOM 650 C CA . ALA A 1 84 ? 7.959 -13.463 -4.087 1.00 73.75 84 ALA A CA 1
ATOM 651 C C . ALA A 1 84 ? 8.353 -12.646 -2.843 1.00 73.75 84 ALA A C 1
ATOM 653 O O . ALA A 1 84 ? 7.508 -12.394 -1.981 1.00 73.75 84 ALA A O 1
ATOM 654 N N . ALA A 1 85 ? 9.604 -12.179 -2.765 1.00 77.12 85 ALA A N 1
ATOM 655 C CA . ALA A 1 85 ? 10.072 -11.329 -1.671 1.00 77.12 85 ALA A CA 1
ATOM 656 C C . ALA A 1 85 ? 9.339 -9.976 -1.637 1.00 77.12 85 ALA A C 1
ATOM 658 O O . ALA A 1 85 ? 8.906 -9.536 -0.570 1.00 77.12 85 ALA A O 1
ATOM 659 N N . VAL A 1 86 ? 9.133 -9.345 -2.801 1.00 79.38 86 VAL A N 1
ATOM 660 C CA . VAL A 1 86 ? 8.356 -8.101 -2.919 1.00 79.38 86 VAL A CA 1
ATOM 661 C C . VAL A 1 86 ? 6.909 -8.333 -2.483 1.00 79.38 86 VAL A C 1
ATOM 663 O O . VAL A 1 86 ? 6.404 -7.584 -1.652 1.00 79.38 86 VAL A O 1
ATOM 666 N N . ALA A 1 87 ? 6.251 -9.388 -2.968 1.00 78.75 87 ALA A N 1
ATOM 667 C CA . ALA A 1 87 ? 4.874 -9.708 -2.588 1.00 78.75 87 ALA A CA 1
ATOM 668 C C . ALA A 1 87 ? 4.726 -9.937 -1.073 1.00 78.75 87 ALA A C 1
ATOM 670 O O . ALA A 1 87 ? 3.830 -9.370 -0.444 1.00 78.75 87 ALA A O 1
ATOM 671 N N . ALA A 1 88 ? 5.636 -10.707 -0.466 1.00 81.75 88 ALA A N 1
ATOM 672 C CA . ALA A 1 88 ? 5.654 -10.937 0.976 1.00 81.75 88 ALA A CA 1
ATOM 673 C C . ALA A 1 88 ? 5.819 -9.625 1.759 1.00 81.75 88 ALA A C 1
ATOM 675 O O . ALA A 1 88 ? 5.073 -9.380 2.710 1.00 81.75 88 ALA A O 1
ATOM 676 N N . PHE A 1 89 ? 6.732 -8.750 1.325 1.00 84.62 89 PHE A N 1
ATOM 677 C CA . PHE A 1 89 ? 6.908 -7.423 1.913 1.00 84.62 89 PHE A CA 1
ATOM 678 C C . PHE A 1 89 ? 5.613 -6.594 1.852 1.00 84.62 89 PHE A C 1
ATOM 680 O O . PHE A 1 89 ? 5.186 -6.053 2.875 1.00 84.62 89 PHE A O 1
ATOM 687 N N . GLN A 1 90 ? 4.929 -6.557 0.701 1.00 86.69 90 GLN A N 1
ATOM 688 C CA . GLN A 1 90 ? 3.679 -5.801 0.561 1.00 86.69 90 GLN A CA 1
ATOM 689 C C . GLN A 1 90 ? 2.554 -6.334 1.456 1.00 86.69 90 GLN A C 1
ATOM 691 O O . GLN A 1 90 ? 1.825 -5.547 2.065 1.00 86.69 90 GLN A O 1
ATOM 696 N N . ILE A 1 91 ? 2.437 -7.657 1.601 1.00 84.25 91 ILE A N 1
ATOM 697 C CA . ILE A 1 91 ? 1.469 -8.278 2.515 1.00 84.25 91 ILE A CA 1
ATOM 698 C C . ILE A 1 91 ? 1.764 -7.880 3.965 1.00 84.25 91 ILE A C 1
ATOM 700 O O . ILE A 1 91 ? 0.849 -7.481 4.688 1.00 84.25 91 ILE A O 1
ATOM 704 N N . VAL A 1 92 ? 3.027 -7.964 4.399 1.00 86.31 92 VAL A N 1
ATOM 705 C CA . VAL A 1 92 ? 3.434 -7.612 5.769 1.00 86.31 92 VAL A CA 1
ATOM 706 C C . VAL A 1 92 ? 3.131 -6.146 6.066 1.00 86.31 92 VAL A C 1
ATOM 708 O O . VAL A 1 92 ? 2.563 -5.842 7.115 1.00 86.31 92 VAL A O 1
ATOM 711 N N . MET A 1 93 ? 3.422 -5.245 5.126 1.00 86.31 93 MET A N 1
ATOM 712 C CA . MET A 1 93 ? 3.090 -3.825 5.254 1.00 86.31 93 MET A CA 1
ATOM 713 C C . MET A 1 93 ? 1.577 -3.586 5.322 1.00 86.31 93 MET A C 1
ATOM 715 O O . MET A 1 93 ? 1.125 -2.771 6.124 1.00 86.31 93 MET A O 1
ATOM 719 N N . GLY A 1 94 ? 0.777 -4.336 4.556 1.00 85.06 94 GLY A N 1
ATOM 720 C CA . GLY A 1 94 ? -0.685 -4.306 4.646 1.00 85.06 94 GLY A CA 1
ATOM 721 C C . GLY A 1 94 ? -1.212 -4.763 6.010 1.00 85.06 94 GLY A C 1
ATOM 722 O O . GLY A 1 94 ? -2.082 -4.119 6.599 1.00 85.06 94 GLY A O 1
ATOM 723 N N . ILE A 1 95 ? -0.649 -5.844 6.559 1.00 86.50 95 ILE A N 1
ATOM 724 C CA . ILE A 1 95 ? -0.980 -6.325 7.907 1.00 86.50 95 ILE A CA 1
ATOM 725 C C . ILE A 1 95 ? -0.604 -5.271 8.952 1.00 86.50 95 ILE A C 1
ATOM 727 O O . ILE A 1 95 ? -1.410 -4.971 9.835 1.00 86.50 95 ILE A O 1
ATOM 731 N N . TRP A 1 96 ? 0.597 -4.698 8.846 1.00 87.94 96 TRP A N 1
ATOM 732 C CA . TRP A 1 96 ? 1.092 -3.682 9.767 1.00 87.94 96 TRP A CA 1
ATOM 733 C C . TRP A 1 96 ? 0.228 -2.419 9.732 1.00 87.94 96 TRP A C 1
ATOM 735 O O . TRP A 1 96 ? -0.269 -2.004 10.776 1.00 87.94 96 TRP A O 1
ATOM 745 N N . GLY A 1 97 ? -0.068 -1.881 8.545 1.00 84.81 97 GLY A N 1
ATOM 746 C CA . GLY A 1 97 ? -0.957 -0.728 8.385 1.00 84.81 97 GLY A CA 1
ATOM 747 C C . GLY A 1 97 ? -2.357 -0.979 8.948 1.00 84.81 97 GLY A C 1
ATOM 748 O O . GLY A 1 97 ? -2.897 -0.143 9.667 1.00 84.81 97 GLY A O 1
ATOM 749 N N . CYS A 1 98 ? -2.921 -2.167 8.722 1.00 85.44 98 CYS A N 1
ATOM 750 C CA . CYS A 1 98 ? -4.222 -2.546 9.275 1.00 85.44 98 CYS A CA 1
ATOM 751 C C . CYS A 1 98 ? -4.214 -2.667 10.812 1.00 85.44 98 CYS A C 1
ATOM 753 O O . CYS A 1 98 ? -5.203 -2.326 11.459 1.00 85.44 98 CYS A O 1
ATOM 755 N N . ARG A 1 99 ? -3.108 -3.137 11.408 1.00 85.25 99 ARG A N 1
ATOM 756 C CA . ARG A 1 99 ? -2.936 -3.272 12.868 1.00 85.25 99 ARG A CA 1
ATOM 757 C C . ARG A 1 99 ? -2.677 -1.932 13.555 1.00 85.25 99 ARG A C 1
ATOM 759 O O . ARG A 1 99 ? -3.130 -1.737 14.678 1.00 85.25 99 ARG A O 1
ATOM 766 N N . SER A 1 100 ? -1.970 -1.019 12.894 1.00 86.12 100 SER A N 1
ATOM 767 C CA . SER A 1 100 ? -1.656 0.313 13.420 1.00 86.12 100 SER A CA 1
ATOM 768 C C . SER A 1 100 ? -2.855 1.262 13.429 1.00 86.12 100 SER A C 1
ATOM 770 O O . SER A 1 100 ? -2.831 2.251 14.158 1.00 86.12 100 SER A O 1
ATOM 772 N N . ILE A 1 101 ? -3.904 0.970 12.653 1.00 85.62 101 ILE A N 1
ATOM 773 C CA . ILE A 1 101 ? -5.108 1.797 12.528 1.00 85.62 101 ILE A CA 1
ATOM 774 C C . ILE A 1 101 ? -6.251 1.177 13.360 1.00 85.62 101 ILE A C 1
ATOM 776 O O . ILE A 1 101 ? -6.913 0.247 12.896 1.00 85.62 101 ILE A O 1
ATOM 780 N N . PRO A 1 102 ? -6.524 1.680 14.582 1.00 76.12 102 PRO A N 1
ATOM 781 C CA . PRO A 1 102 ? -7.412 1.002 15.531 1.00 76.12 102 PRO A CA 1
ATOM 782 C C . PRO A 1 102 ? -8.903 1.064 15.159 1.00 76.12 102 PRO A C 1
ATOM 784 O O . PRO A 1 102 ? -9.633 0.115 15.427 1.00 76.12 102 PRO A O 1
ATOM 787 N N . TYR A 1 103 ? -9.367 2.144 14.518 1.00 77.00 103 TYR A N 1
ATOM 788 C CA . TYR A 1 103 ? -10.777 2.345 14.151 1.00 77.00 103 TYR A CA 1
ATOM 789 C C . TYR A 1 103 ? -10.890 3.033 12.788 1.00 77.00 103 TYR A C 1
ATOM 791 O O . TYR A 1 103 ? -10.012 3.805 12.413 1.00 77.00 103 TYR A O 1
ATOM 799 N N . GLY A 1 104 ? -11.952 2.738 12.027 1.00 77.75 104 GLY A N 1
ATOM 800 C CA . GLY A 1 104 ? -12.178 3.345 10.706 1.00 77.75 104 GLY A CA 1
ATOM 801 C C . GLY A 1 104 ? -11.137 2.975 9.640 1.00 77.75 104 GLY A C 1
ATOM 802 O O . GLY A 1 104 ? -10.928 3.707 8.680 1.00 77.75 104 GLY A O 1
ATOM 803 N N . ARG A 1 105 ? -10.476 1.822 9.785 1.00 84.44 105 ARG A N 1
ATOM 804 C CA . ARG A 1 105 ? -9.416 1.359 8.873 1.00 84.44 105 ARG A CA 1
ATOM 805 C C . ARG A 1 105 ? -9.846 1.222 7.412 1.00 84.44 105 ARG A C 1
ATOM 807 O O . ARG A 1 105 ? -9.089 1.593 6.526 1.00 84.44 105 ARG A O 1
ATOM 814 N N . LEU A 1 106 ? -11.061 0.733 7.157 1.00 82.19 106 LEU A N 1
ATOM 815 C CA . LEU A 1 106 ? -11.564 0.507 5.799 1.00 82.19 106 LEU A CA 1
ATOM 816 C C . LEU A 1 106 ? -11.659 1.801 4.970 1.00 82.19 106 LEU A C 1
ATOM 818 O O . LEU A 1 106 ? -11.049 1.844 3.907 1.00 82.19 106 LEU A O 1
ATOM 822 N N . PRO A 1 107 ? -12.353 2.863 5.430 1.00 86.00 107 PRO A N 1
ATOM 823 C CA . PRO A 1 107 ? -12.424 4.115 4.676 1.00 86.00 107 PRO A CA 1
ATOM 824 C C . PRO A 1 107 ? -11.062 4.808 4.540 1.00 86.00 107 PRO A C 1
ATOM 826 O O . PRO A 1 107 ? -10.793 5.400 3.500 1.00 86.00 107 PRO A O 1
ATOM 829 N N . ILE A 1 108 ? -10.172 4.697 5.533 1.00 88.50 108 ILE A N 1
ATOM 830 C CA . ILE A 1 108 ? -8.812 5.257 5.442 1.00 88.50 108 ILE A CA 1
ATOM 831 C C . ILE A 1 108 ? -8.000 4.565 4.353 1.00 88.50 108 ILE A C 1
ATOM 833 O O . ILE A 1 108 ? -7.405 5.236 3.513 1.00 88.50 108 ILE A O 1
ATOM 837 N N . ILE A 1 109 ? -7.993 3.233 4.352 1.00 87.56 109 ILE A N 1
ATOM 838 C CA . ILE A 1 109 ? -7.247 2.446 3.370 1.00 87.56 109 ILE A CA 1
ATOM 839 C C . ILE A 1 109 ? -7.874 2.605 1.982 1.00 87.56 109 ILE A C 1
ATOM 841 O O . ILE A 1 109 ? -7.142 2.780 1.017 1.00 87.56 109 ILE A O 1
ATOM 845 N N . ALA A 1 110 ? -9.204 2.660 1.873 1.00 86.69 110 ALA A N 1
ATOM 846 C CA . ALA A 1 110 ? -9.888 2.916 0.607 1.00 86.69 110 ALA A CA 1
ATOM 847 C C . ALA A 1 110 ? -9.525 4.287 0.013 1.00 86.69 110 ALA A C 1
ATOM 849 O O . ALA A 1 110 ? -9.198 4.376 -1.169 1.00 86.69 110 ALA A O 1
ATOM 850 N N . MET A 1 111 ? -9.527 5.350 0.827 1.00 91.56 111 MET A N 1
ATOM 851 C CA . MET A 1 111 ? -9.155 6.690 0.361 1.00 91.56 111 MET A CA 1
ATOM 852 C C . MET A 1 111 ? -7.659 6.799 0.054 1.00 91.56 111 MET A C 1
ATOM 854 O O . MET A 1 111 ? -7.282 7.469 -0.904 1.00 91.56 111 MET A O 1
ATOM 858 N N . PHE A 1 112 ? -6.804 6.099 0.805 1.00 92.88 112 PHE A N 1
ATOM 859 C CA . PHE A 1 112 ? -5.385 5.949 0.481 1.00 92.88 112 PHE A CA 1
ATOM 860 C C . PHE A 1 112 ? -5.184 5.270 -0.885 1.00 92.88 112 PHE A C 1
ATOM 862 O O . PHE A 1 112 ? -4.484 5.813 -1.736 1.00 92.88 112 PHE A O 1
ATOM 869 N N . SER A 1 113 ? -5.840 4.130 -1.130 1.00 89.94 113 SER A N 1
ATOM 870 C CA . SER A 1 113 ? -5.786 3.404 -2.406 1.00 89.94 113 SER A CA 1
ATOM 871 C C . SER A 1 113 ? -6.303 4.247 -3.569 1.00 89.94 113 SER A C 1
ATOM 873 O O . SER A 1 113 ? -5.699 4.256 -4.639 1.00 89.94 113 SER A O 1
ATOM 875 N N . PHE A 1 114 ? -7.393 4.990 -3.358 1.00 91.00 114 PHE A N 1
ATOM 876 C CA . PHE A 1 114 ? -7.916 5.926 -4.348 1.00 91.00 114 PHE A CA 1
ATOM 877 C C . PHE A 1 114 ? -6.898 7.025 -4.671 1.00 91.00 114 PHE A C 1
ATOM 879 O O . PHE A 1 114 ? -6.614 7.272 -5.840 1.00 91.00 114 PHE A O 1
ATOM 886 N N . GLY A 1 115 ? -6.297 7.633 -3.644 1.00 90.56 115 GLY A N 1
ATOM 887 C CA . GLY A 1 115 ? -5.229 8.617 -3.800 1.00 90.56 115 GLY A CA 1
ATOM 888 C C . GLY A 1 115 ? -4.023 8.066 -4.564 1.00 90.56 115 GLY A C 1
ATOM 889 O O . GLY A 1 115 ? -3.510 8.737 -5.453 1.00 90.56 115 GLY A O 1
ATOM 890 N N . PHE A 1 116 ? -3.620 6.825 -4.293 1.00 89.38 116 PHE A N 1
ATOM 891 C CA . PHE A 1 116 ? -2.523 6.154 -4.996 1.00 89.38 116 PHE A CA 1
ATOM 892 C C . PHE A 1 116 ? -2.812 5.984 -6.492 1.00 89.38 116 PHE A C 1
ATOM 894 O O . PHE A 1 116 ? -1.997 6.369 -7.330 1.00 89.38 116 PHE A O 1
ATOM 901 N N . VAL A 1 117 ? -3.995 5.471 -6.844 1.00 88.75 117 VAL A N 1
ATOM 902 C CA . VAL A 1 117 ? -4.413 5.288 -8.246 1.00 88.75 117 VAL A CA 1
ATOM 903 C C . VAL A 1 117 ? -4.588 6.630 -8.957 1.00 88.75 117 VAL A C 1
ATOM 905 O O . VAL A 1 117 ? -4.170 6.778 -10.104 1.00 88.75 117 VAL A O 1
ATOM 908 N N . LEU A 1 118 ? -5.157 7.630 -8.283 1.00 88.88 118 LEU A N 1
ATOM 909 C CA . LEU A 1 118 ? -5.301 8.974 -8.836 1.00 88.88 118 LEU A CA 1
ATOM 910 C C . LEU A 1 118 ? -3.936 9.631 -9.069 1.00 88.88 118 LEU A C 1
ATOM 912 O O . LEU A 1 118 ? -3.718 10.241 -10.111 1.00 88.88 118 LEU A O 1
ATOM 916 N N . GLY A 1 119 ? -3.005 9.453 -8.133 1.00 86.00 119 GLY A N 1
ATOM 917 C CA . GLY A 1 119 ? -1.615 9.853 -8.283 1.00 86.00 119 GLY A CA 1
ATOM 918 C C . GLY A 1 119 ? -0.977 9.210 -9.510 1.00 86.00 119 GLY A C 1
ATOM 919 O O . GLY A 1 119 ? -0.407 9.931 -10.320 1.00 86.00 119 GLY A O 1
ATOM 920 N N . ILE A 1 120 ? -1.154 7.899 -9.723 1.00 85.56 120 ILE A N 1
ATOM 921 C CA . ILE A 1 120 ? -0.704 7.221 -10.949 1.00 85.56 120 ILE A CA 1
ATOM 922 C C . ILE A 1 120 ? -1.317 7.892 -12.183 1.00 85.56 120 ILE A C 1
ATOM 924 O O . ILE A 1 120 ? -0.579 8.280 -13.082 1.00 85.56 120 ILE A O 1
ATOM 928 N N . GLY A 1 121 ? -2.639 8.093 -12.197 1.00 84.25 121 GLY A N 1
ATOM 929 C CA . GLY A 1 121 ? -3.374 8.681 -13.320 1.00 84.25 121 GLY A CA 1
ATOM 930 C C . GLY A 1 121 ? -2.905 10.086 -13.702 1.00 84.25 121 GLY A C 1
ATOM 931 O O . GLY A 1 121 ? -2.662 10.354 -14.876 1.00 84.25 121 GLY A O 1
ATOM 932 N N . ILE A 1 122 ? -2.715 10.965 -12.712 1.00 84.75 122 ILE A N 1
ATOM 933 C CA . ILE A 1 122 ? -2.168 12.319 -12.915 1.00 84.75 122 ILE A CA 1
ATOM 934 C C . ILE A 1 122 ? -0.762 12.236 -13.509 1.00 84.75 122 ILE A C 1
ATOM 936 O O . ILE A 1 122 ? -0.382 13.047 -14.354 1.00 84.75 122 ILE A O 1
ATOM 940 N N . SER A 1 123 ? 0.002 11.232 -13.086 1.00 81.38 123 SER A N 1
ATOM 941 C CA . SER A 1 123 ? 1.389 11.102 -13.489 1.00 81.38 123 SER A CA 1
ATOM 942 C C . SER A 1 123 ? 1.574 10.613 -14.922 1.00 81.38 123 SER A C 1
ATOM 944 O O . SER A 1 123 ? 2.621 10.880 -15.500 1.00 81.38 123 SER A O 1
ATOM 946 N N . ILE A 1 124 ? 0.561 9.991 -15.543 1.00 77.31 124 ILE A N 1
ATOM 947 C CA . ILE A 1 124 ? 0.631 9.425 -16.906 1.00 77.31 124 ILE A CA 1
ATOM 948 C C . ILE A 1 124 ? 1.167 10.429 -17.944 1.00 77.31 124 ILE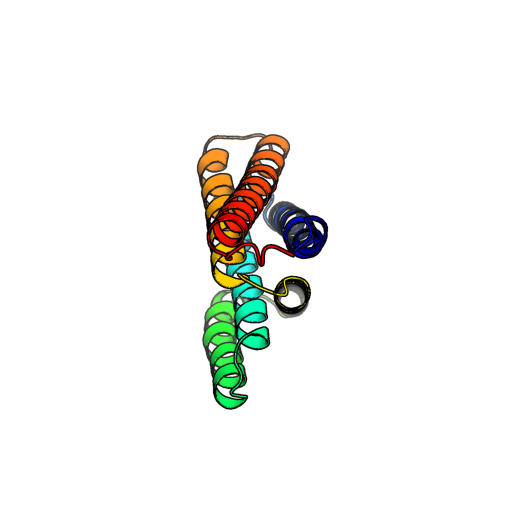 A C 1
ATOM 950 O O . ILE A 1 124 ? 1.838 10.028 -18.894 1.00 77.31 124 ILE A O 1
ATOM 954 N N . GLY A 1 125 ? 0.931 11.731 -17.748 1.00 68.75 125 GLY A N 1
ATOM 955 C CA . GLY A 1 125 ? 1.417 12.794 -18.634 1.00 68.75 125 GLY A CA 1
ATOM 956 C C . GLY A 1 125 ? 2.855 13.272 -18.388 1.00 68.75 125 GLY A C 1
ATOM 957 O O . GLY A 1 125 ? 3.388 14.032 -19.196 1.00 68.75 125 GLY A O 1
ATOM 958 N N . PHE A 1 126 ? 3.508 12.867 -17.298 1.00 73.75 126 PHE A N 1
ATOM 959 C CA . PHE A 1 126 ? 4.852 13.333 -16.964 1.00 73.75 126 PHE A CA 1
ATOM 960 C C . PHE A 1 126 ? 5.930 12.432 -17.570 1.00 73.75 126 PHE A C 1
ATOM 962 O O . PHE A 1 126 ? 5.853 11.210 -17.522 1.00 73.75 126 PHE A O 1
ATOM 969 N N . ARG A 1 127 ? 7.003 13.032 -18.093 1.00 65.81 127 ARG A N 1
ATOM 970 C CA . ARG A 1 127 ? 8.228 12.297 -18.467 1.00 65.81 127 ARG A CA 1
ATOM 971 C C . ARG A 1 127 ? 9.251 12.221 -17.329 1.00 65.81 127 ARG A C 1
ATOM 973 O O . ARG A 1 127 ? 10.187 11.436 -17.400 1.00 65.81 127 ARG A O 1
ATOM 980 N N . HIS A 1 128 ? 9.089 13.035 -16.284 1.00 68.62 128 HIS A N 1
ATOM 981 C CA . HIS A 1 128 ? 10.060 13.149 -15.196 1.00 68.62 128 HIS A CA 1
ATOM 982 C C . HIS A 1 128 ? 9.684 12.283 -13.997 1.00 68.62 128 HIS A C 1
ATOM 984 O O . HIS A 1 128 ? 8.670 12.525 -13.346 1.00 68.62 128 HIS A O 1
ATOM 990 N N . MET A 1 129 ? 10.563 11.339 -13.658 1.00 65.25 129 MET A N 1
ATOM 991 C CA . MET A 1 129 ? 10.409 10.375 -12.560 1.00 65.25 129 MET A CA 1
ATOM 992 C C . MET A 1 129 ? 10.045 11.020 -11.213 1.00 65.25 129 MET A C 1
ATOM 994 O O . MET A 1 129 ? 9.216 10.500 -10.473 1.00 65.25 129 MET A O 1
ATOM 998 N N . ILE A 1 130 ? 10.624 12.184 -10.909 1.00 76.75 130 ILE A N 1
ATOM 999 C CA . ILE A 1 130 ? 10.368 12.903 -9.653 1.00 76.75 130 ILE A CA 1
ATOM 1000 C C . ILE A 1 130 ? 8.909 13.362 -9.570 1.00 76.75 130 ILE A C 1
ATOM 1002 O O . ILE A 1 130 ? 8.297 13.258 -8.513 1.00 76.75 130 ILE A O 1
ATOM 1006 N N . LEU A 1 131 ? 8.334 13.832 -10.680 1.00 78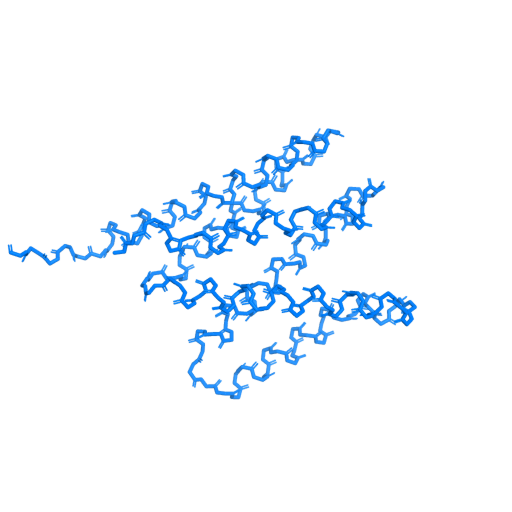.25 131 LEU A N 1
ATOM 1007 C CA . LEU A 1 131 ? 6.950 14.306 -10.698 1.00 78.25 131 LEU A CA 1
ATOM 1008 C C . LEU A 1 131 ? 5.978 13.156 -10.472 1.00 78.25 131 LEU A C 1
ATOM 1010 O O . LEU A 1 131 ? 5.057 13.302 -9.680 1.00 78.25 131 LEU A O 1
ATOM 1014 N N . HIS A 1 132 ? 6.237 11.992 -11.072 1.00 76.12 132 HIS A N 1
ATOM 1015 C CA . HIS A 1 132 ? 5.447 10.798 -10.782 1.00 76.12 132 HIS A CA 1
ATOM 1016 C C . HIS A 1 132 ? 5.508 10.398 -9.315 1.00 76.12 132 HIS A C 1
ATOM 1018 O O . HIS A 1 132 ? 4.484 10.167 -8.676 1.00 76.12 132 HIS A O 1
ATOM 1024 N N . PHE A 1 133 ? 6.726 10.320 -8.782 1.00 80.38 133 PHE A N 1
ATOM 1025 C CA . PHE A 1 133 ? 6.960 9.926 -7.406 1.00 80.38 133 PHE A CA 1
ATOM 1026 C C . PHE A 1 133 ? 6.206 10.838 -6.435 1.00 80.38 133 PHE A C 1
ATOM 1028 O O . PHE A 1 133 ? 5.465 10.373 -5.567 1.00 80.38 133 PHE A O 1
ATOM 1035 N N . VAL A 1 134 ? 6.362 12.150 -6.624 1.00 85.06 134 VAL A N 1
ATOM 1036 C CA . VAL A 1 134 ? 5.705 13.169 -5.810 1.00 85.06 134 VAL A CA 1
ATOM 1037 C C . VAL A 1 134 ? 4.191 13.074 -5.955 1.00 85.06 134 VAL A C 1
ATOM 1039 O O . VAL A 1 134 ? 3.506 13.058 -4.939 1.00 85.06 134 VAL A O 1
ATOM 1042 N N . SER A 1 135 ? 3.657 12.950 -7.171 1.00 84.81 135 SER A N 1
ATOM 1043 C CA . SER A 1 135 ? 2.216 12.834 -7.402 1.00 84.81 135 SER A CA 1
ATOM 1044 C C . SER A 1 135 ? 1.616 11.604 -6.722 1.00 84.81 135 SER A C 1
ATOM 1046 O O . SER A 1 135 ? 0.622 11.732 -6.012 1.00 84.81 135 SER A O 1
ATOM 1048 N N . VAL A 1 136 ? 2.222 10.423 -6.863 1.00 87.44 136 VAL A N 1
ATOM 1049 C CA . VAL A 1 136 ? 1.699 9.190 -6.254 1.00 87.44 136 VAL A CA 1
ATOM 1050 C C . VAL A 1 136 ? 1.755 9.256 -4.734 1.00 87.44 136 VAL A C 1
ATOM 1052 O O . VAL A 1 136 ? 0.741 9.027 -4.071 1.00 87.44 136 VAL A O 1
ATOM 1055 N N . VAL A 1 137 ? 2.905 9.612 -4.161 1.00 89.75 137 VAL A N 1
ATOM 1056 C CA . VAL A 1 137 ? 3.068 9.660 -2.703 1.00 89.75 137 VAL A CA 1
ATOM 1057 C C . VAL A 1 137 ? 2.196 10.760 -2.092 1.00 89.75 137 VAL A C 1
ATOM 1059 O O . VAL A 1 137 ? 1.484 10.499 -1.121 1.00 89.75 137 VAL A O 1
ATOM 1062 N N . ALA A 1 138 ? 2.178 11.963 -2.674 1.00 91.19 138 ALA A N 1
ATOM 1063 C CA . ALA A 1 138 ? 1.380 13.075 -2.161 1.00 91.19 138 ALA A CA 1
ATOM 1064 C C . ALA A 1 138 ? -0.123 12.778 -2.220 1.00 91.19 138 ALA A C 1
ATOM 1066 O O . ALA A 1 138 ? -0.823 12.999 -1.231 1.00 91.19 138 ALA A O 1
ATOM 1067 N N . MET A 1 139 ? -0.620 12.225 -3.332 1.00 92.69 139 MET A N 1
ATOM 1068 C CA . MET A 1 139 ? -2.041 11.891 -3.464 1.00 92.69 139 MET A CA 1
ATOM 1069 C C . MET A 1 139 ? -2.449 10.746 -2.533 1.00 92.69 139 MET A C 1
ATOM 1071 O O . MET A 1 139 ? -3.534 10.789 -1.957 1.00 92.69 139 MET A O 1
ATOM 1075 N N . SER A 1 140 ? -1.569 9.769 -2.303 1.00 92.31 140 SER A N 1
ATOM 1076 C CA . SER A 1 140 ? -1.808 8.686 -1.339 1.00 92.31 140 SER A CA 1
ATOM 1077 C C . SER A 1 140 ? -1.897 9.210 0.100 1.00 92.31 140 SER A C 1
ATOM 1079 O O . SER A 1 140 ? -2.820 8.859 0.842 1.00 92.31 140 SER A O 1
ATOM 1081 N N . ILE A 1 141 ? -0.981 10.107 0.490 1.00 93.56 141 ILE A N 1
ATOM 1082 C CA . ILE A 1 141 ? -1.012 10.782 1.796 1.00 93.56 141 ILE A CA 1
ATOM 1083 C C . ILE A 1 141 ? -2.306 11.589 1.933 1.00 93.56 141 ILE A C 1
ATOM 1085 O O . ILE A 1 141 ? -3.040 11.392 2.904 1.00 93.56 141 ILE A O 1
ATOM 1089 N N . ALA A 1 142 ? -2.630 12.431 0.949 1.00 92.88 142 ALA A N 1
ATOM 1090 C CA . ALA A 1 142 ? -3.847 13.239 0.947 1.00 92.88 142 ALA A CA 1
ATOM 1091 C C . ALA A 1 142 ? -5.108 12.370 1.080 1.00 92.88 142 ALA A C 1
ATOM 1093 O O . ALA A 1 142 ? -5.948 12.638 1.937 1.00 92.88 142 ALA A O 1
ATOM 1094 N N . GLY A 1 143 ? -5.199 11.277 0.319 1.00 91.94 143 GLY A N 1
ATOM 1095 C CA . GLY A 1 143 ? -6.286 10.306 0.416 1.00 91.94 143 GLY A CA 1
ATOM 1096 C C . GLY A 1 143 ? -6.426 9.719 1.823 1.00 91.94 143 GLY A C 1
ATOM 1097 O O . GLY A 1 143 ? -7.506 9.759 2.410 1.00 91.94 143 GLY A O 1
ATOM 1098 N N . SER A 1 144 ? -5.330 9.253 2.432 1.00 92.25 144 SER A N 1
ATOM 1099 C CA . SER A 1 144 ? -5.380 8.727 3.807 1.00 92.25 144 SER A CA 1
ATOM 1100 C C . SER A 1 144 ? -5.810 9.770 4.846 1.00 92.25 144 SER A C 1
ATOM 1102 O O . SER A 1 144 ? -6.526 9.429 5.788 1.00 92.25 144 SER A O 1
ATOM 1104 N N . LEU A 1 145 ? -5.428 11.042 4.666 1.00 93.38 145 LEU A N 1
ATOM 1105 C CA . LEU A 1 145 ? -5.831 12.148 5.538 1.00 93.38 145 LEU A CA 1
ATOM 1106 C C . LEU A 1 145 ? -7.317 12.491 5.375 1.00 93.38 145 LEU A C 1
ATOM 1108 O O . LEU A 1 145 ? -7.992 12.735 6.374 1.00 93.38 145 LEU A O 1
ATOM 1112 N N . VAL A 1 146 ? -7.845 12.453 4.148 1.00 92.62 146 VAL A N 1
ATOM 1113 C CA . VAL A 1 146 ? -9.285 12.596 3.881 1.00 92.62 146 VAL A CA 1
ATOM 1114 C C . VAL A 1 146 ? -10.057 11.458 4.541 1.00 92.62 146 VAL A C 1
ATOM 1116 O O . VAL A 1 146 ? -11.001 11.709 5.286 1.00 92.62 146 VAL A O 1
ATOM 1119 N N . GLY A 1 147 ? -9.620 10.209 4.358 1.00 89.38 147 GLY A N 1
ATOM 1120 C CA . GLY A 1 147 ? -10.220 9.058 5.033 1.00 89.38 147 GLY A CA 1
ATOM 1121 C C . GLY A 1 147 ? -10.177 9.189 6.558 1.00 89.38 147 GLY A C 1
ATOM 1122 O O . GLY A 1 147 ? -11.164 8.904 7.234 1.00 89.38 147 GLY A O 1
ATOM 1123 N N . TYR A 1 148 ? -9.070 9.691 7.108 1.00 89.94 148 TYR A N 1
ATOM 1124 C CA . TYR A 1 148 ? -8.932 9.955 8.540 1.00 89.94 148 TYR A CA 1
ATOM 1125 C C . TYR A 1 148 ? -9.911 11.032 9.021 1.00 89.94 148 TYR A C 1
ATOM 1127 O O . TYR A 1 148 ? -10.559 10.855 10.053 1.00 89.94 148 TYR A O 1
ATOM 1135 N N . ALA A 1 149 ? -10.058 12.128 8.273 1.00 89.00 149 ALA A N 1
ATOM 1136 C CA . ALA A 1 149 ? -11.005 13.191 8.586 1.00 89.00 149 ALA A CA 1
ATOM 1137 C C . ALA A 1 149 ? -12.457 12.687 8.556 1.00 89.00 149 ALA A C 1
ATOM 1139 O O . ALA A 1 149 ? -13.208 12.987 9.481 1.00 89.00 149 ALA A O 1
ATOM 1140 N N . LEU A 1 150 ? -12.818 11.868 7.560 1.00 88.75 150 LEU A N 1
ATOM 1141 C CA . LEU A 1 150 ? -14.142 11.244 7.440 1.00 88.75 150 LEU A CA 1
ATOM 1142 C C . LEU A 1 150 ? -14.453 10.317 8.621 1.00 88.75 150 LEU A C 1
ATOM 1144 O O . LEU A 1 150 ? -15.552 10.345 9.171 1.00 88.75 150 LEU A O 1
ATOM 1148 N N . VAL A 1 151 ? -13.484 9.507 9.051 1.00 88.12 151 VAL A N 1
ATOM 1149 C CA . VAL A 1 151 ? -13.642 8.654 10.239 1.00 88.12 151 VAL A CA 1
ATOM 1150 C C . VAL A 1 151 ? -13.808 9.507 11.489 1.00 88.12 151 VAL A C 1
ATOM 1152 O O . VAL A 1 151 ? -14.693 9.248 12.303 1.00 88.12 151 VAL A O 1
ATOM 1155 N N . LYS A 1 152 ? -12.980 10.544 11.639 1.00 84.69 152 LYS A N 1
ATOM 1156 C CA . LYS A 1 152 ? -13.006 11.423 12.807 1.00 84.69 152 LYS A CA 1
ATOM 1157 C C . LYS A 1 152 ? -14.325 12.191 12.921 1.00 84.69 152 LYS A C 1
ATOM 1159 O O . LYS A 1 152 ? -14.819 12.324 14.032 1.00 84.69 152 LYS A O 1
ATOM 1164 N N . SER A 1 153 ? -14.894 12.667 11.814 1.00 84.06 153 SER A N 1
ATOM 1165 C CA . SER A 1 153 ? -16.186 13.368 11.815 1.00 84.06 153 SER A CA 1
ATOM 1166 C C . SER A 1 153 ? -17.375 12.436 12.055 1.00 84.06 153 SER A C 1
ATOM 1168 O O . SER A 1 153 ? -18.381 12.865 12.608 1.00 84.06 153 SER A O 1
ATOM 1170 N N . SER A 1 154 ? -17.253 11.163 11.670 1.00 77.69 154 SER A N 1
ATOM 1171 C CA . SER A 1 154 ? -18.311 10.156 11.830 1.00 77.69 154 SER A CA 1
ATOM 1172 C C . SER A 1 154 ? -18.300 9.471 13.200 1.00 77.69 154 SER A C 1
ATOM 1174 O O . SER A 1 154 ? -19.240 8.756 13.537 1.00 77.69 154 SER A O 1
ATOM 1176 N N . THR A 1 155 ? -17.237 9.645 13.991 1.00 68.44 155 THR A N 1
ATOM 1177 C CA . THR A 1 155 ? -17.157 9.069 15.337 1.00 68.44 155 THR A CA 1
ATOM 1178 C C . THR A 1 155 ? -17.763 10.068 16.326 1.00 68.44 155 THR A C 1
ATOM 1180 O O . THR A 1 155 ? -17.243 11.184 16.412 1.00 68.44 155 THR A O 1
ATOM 1183 N N . PRO A 1 156 ? -18.825 9.719 17.080 1.00 59.59 156 PRO A N 1
ATOM 1184 C CA . PRO A 1 156 ? -19.367 10.625 18.080 1.00 59.59 156 PRO A CA 1
ATOM 1185 C C . PRO A 1 156 ? -18.261 10.978 19.072 1.00 59.59 156 PRO A C 1
ATOM 1187 O O . PRO A 1 156 ? -17.637 10.091 19.659 1.00 59.59 156 PRO A O 1
ATOM 1190 N N . GLN A 1 157 ? -17.990 12.276 19.232 1.00 57.97 157 GLN A N 1
ATOM 1191 C CA . GLN A 1 157 ? -17.198 12.749 20.356 1.00 57.97 157 GLN A CA 1
ATOM 1192 C C . GLN A 1 157 ? -17.944 12.303 21.610 1.00 57.97 157 GLN A C 1
ATOM 1194 O O . GLN A 1 157 ? -19.010 12.831 21.912 1.00 57.97 157 GLN A O 1
ATOM 1199 N N . GLN A 1 158 ? -17.415 11.304 22.318 1.00 43.88 158 GLN A N 1
ATOM 1200 C CA . GLN A 1 158 ? -17.765 11.126 23.718 1.00 43.88 158 GLN A CA 1
ATOM 1201 C C . GLN A 1 158 ? -17.313 12.413 24.409 1.00 43.88 158 GLN A C 1
ATOM 1203 O O . GLN A 1 158 ? -16.126 12.609 24.662 1.00 43.88 158 GLN A O 1
ATOM 1208 N N . THR A 1 159 ? -18.257 13.337 24.576 1.00 42.12 159 THR A N 1
ATOM 1209 C CA . THR A 1 159 ? -18.165 14.459 25.500 1.00 42.12 159 THR A CA 1
ATOM 1210 C C . THR A 1 159 ? -17.801 13.871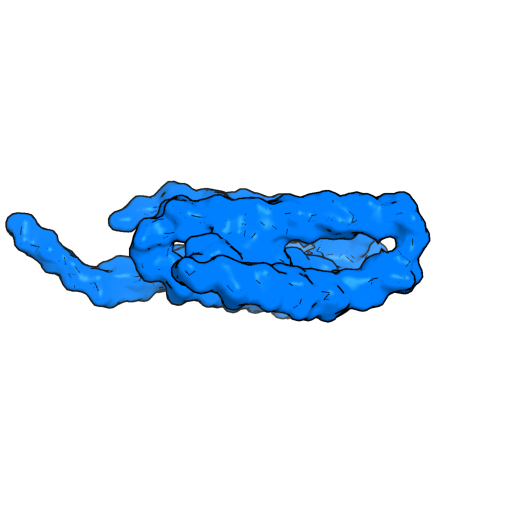 26.855 1.00 42.12 159 THR A C 1
ATOM 1212 O O . THR A 1 159 ? -18.588 13.108 27.419 1.00 42.12 159 THR A O 1
ATOM 1215 N N . ALA A 1 160 ? -16.567 14.140 27.280 1.00 39.16 160 ALA A N 1
ATOM 1216 C CA . ALA A 1 160 ? -16.115 13.944 28.648 1.00 39.16 160 ALA A CA 1
ATOM 1217 C C . ALA A 1 160 ? -16.799 14.956 29.572 1.00 39.16 160 ALA A C 1
ATOM 1219 O O . ALA A 1 160 ? -17.103 16.071 29.081 1.00 39.16 160 ALA A O 1
#

Sequence (160 aa):
MTVPALIPLWTWSFISTTLGYFIMHTDPPSAYLLMVWTLAWMCLGTFVASSLNTYIRVVALVSLGAFLMLPVAAADWPVLAIFAAVAAFQIVMGIWGCRSIPYGRLPIIAMFSFGFVLGIGISIGFRHMILHFVSVVAMSIAGSLVGYALVKSSTPQQTA

Foldseek 3Di:
DDPVLCVLLLVLLLVQLVVLCVVPVPPLVSSLVSSVLLLVLLVLLLVLLPDPDPVVNVCSCVVSVVVSCVVVVVDDPVVNVVVVVSSVVSSVSSNSSNVSDPPLSVQLSVLLSVLQVVLSVVCPPDPDSVSSSCSNSVSSSVRNVVSVVVRVVPDDPPPD